Protein AF-A0A7C5TVN7-F1 (afdb_monomer)

Sequence (173 aa):
MRWKEARKGGGWPLAALAVLILLTVTLFGATVAGAAGKGSNKSTTAEAQPPEKVVFPARVGEVVFPHAMHVNDLGIDCTDCHHPVKAPELKTPHPQYFKECQVACSTCHHADGTTRQTHNCTTCHGEPGPQSSRIPSAKVALHEMCGNCHDIGTGKDASASCSFCHTGPRKPW

Secondary structure (DSSP, 8-state):
---------------S---S-----S----------------------PPPS-EEE--TT--EEE-HHIIIIIT---HHHHSPPP-PPP--S--TTHHHH--S-GGGT--TTS---S---HHHHS-S--TTTTTS--HHHHHHHHHHTTS----GGGGGGGHHHHB-SPPPP-

Radius of gyration: 27.96 Å; Cα contacts (8 Å, |Δi|>4): 107; chains: 1; bounding box: 59×67×62 Å

Solvent-accessible surface area (backbone atoms only — not comparable to full-atom values): 11894 Å² total; per-residue (Å²): 134,92,88,84,82,89,84,79,89,82,87,76,83,93,79,80,79,81,89,77,80,100,76,78,89,86,82,82,79,87,81,93,77,81,88,79,86,74,91,70,88,73,83,59,91,65,78,86,71,70,52,64,58,47,78,47,86,46,61,74,10,31,29,76,43,57,45,30,50,47,38,72,74,68,64,48,57,71,56,81,76,54,59,76,85,90,66,78,93,73,83,83,82,63,76,64,55,71,74,59,51,90,53,64,71,61,77,46,52,38,96,88,74,50,63,73,91,77,77,62,62,51,72,73,20,38,81,83,54,102,54,38,90,79,49,56,39,35,72,55,50,51,55,50,57,53,42,75,79,41,90,56,68,67,74,95,62,22,70,76,50,48,57,80,55,28,72,36,73,63,56,84,132

Nearest PDB structures (foldseek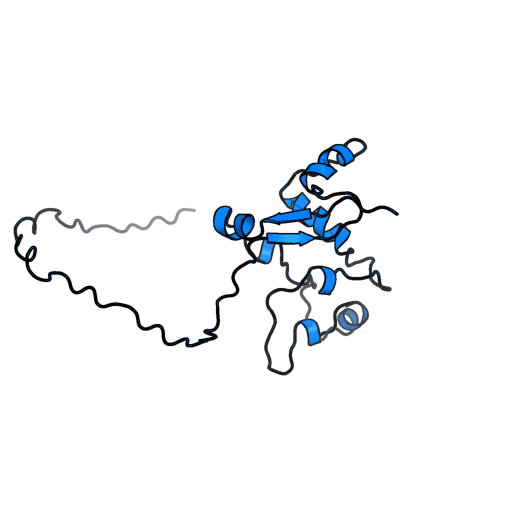):
  3h34-assembly1_A  TM=4.164E-01  e=3.390E-02  Geobacter sulfurreducens
  3h33-assembly1_A  TM=4.040E-01  e=4.979E-02  Geobacter sulfurreducens
  6ifm-assembly1_F  TM=2.824E-01  e=4.708E+00  Salmonella enterica subsp. enterica serovar Typhimurium str. LT2
  9h6a-assembly1_B  TM=2.092E-01  e=5.706E+00  Escherichia coli KLY

Structure (mmCIF, N/CA/C/O backbone):
data_AF-A0A7C5TVN7-F1
#
_entry.id   AF-A0A7C5TVN7-F1
#
loop_
_atom_site.group_PDB
_atom_site.id
_atom_site.type_symbol
_atom_site.label_atom_id
_atom_site.label_alt_id
_atom_site.label_comp_id
_atom_site.label_asym_id
_atom_site.label_entity_id
_atom_site.label_seq_id
_atom_site.pdbx_PDB_ins_code
_atom_site.Cartn_x
_atom_site.Cartn_y
_atom_site.Cartn_z
_atom_site.occupancy
_atom_site.B_iso_or_equiv
_atom_site.auth_seq_id
_atom_site.auth_comp_id
_atom_site.auth_asym_id
_atom_site.auth_atom_id
_atom_site.pdbx_PDB_model_num
ATOM 1 N N . MET A 1 1 ? -11.246 -37.765 21.769 1.00 37.47 1 MET A N 1
ATOM 2 C CA . MET A 1 1 ? -12.119 -38.961 21.818 1.00 37.47 1 MET A CA 1
ATOM 3 C C . MET A 1 1 ? -13.190 -38.805 20.741 1.00 37.47 1 MET A C 1
ATOM 5 O O . MET A 1 1 ? -13.974 -37.877 20.812 1.00 37.47 1 MET A O 1
ATOM 9 N N . ARG A 1 2 ? -13.015 -39.470 19.591 1.00 41.78 2 ARG A N 1
ATOM 10 C CA . ARG A 1 2 ? -13.905 -40.537 19.081 1.00 41.78 2 ARG A CA 1
ATOM 11 C C . ARG A 1 2 ? -15.397 -40.175 19.106 1.00 41.78 2 ARG A C 1
ATOM 13 O O . ARG A 1 2 ? -16.092 -40.545 20.038 1.00 41.78 2 ARG A O 1
ATOM 20 N N . TRP A 1 3 ? -15.869 -39.560 18.025 1.00 37.31 3 TRP A N 1
ATOM 21 C CA . TRP A 1 3 ? -17.266 -39.639 17.600 1.00 37.31 3 TRP A CA 1
ATOM 22 C C . TRP A 1 3 ? -17.302 -40.381 16.258 1.00 37.31 3 TRP A C 1
ATOM 24 O O . TRP A 1 3 ? -16.898 -39.852 15.226 1.00 37.31 3 TRP A O 1
ATOM 34 N N . LYS A 1 4 ? -17.691 -41.660 16.315 1.00 43.09 4 LYS A N 1
ATOM 35 C CA . LYS A 1 4 ? -18.078 -42.501 15.176 1.00 43.09 4 LYS A CA 1
ATOM 36 C C . LYS A 1 4 ? -19.569 -42.780 15.342 1.00 43.09 4 LYS A C 1
ATOM 38 O O . LYS A 1 4 ? -19.914 -43.495 16.266 1.00 43.09 4 LYS A O 1
ATOM 43 N N . GLU A 1 5 ? -20.385 -42.296 14.417 1.00 56.31 5 GLU A N 1
ATOM 44 C CA . GLU A 1 5 ? -21.733 -42.801 14.116 1.00 56.31 5 GLU A CA 1
ATOM 45 C C . GLU A 1 5 ? -21.894 -42.625 12.591 1.00 56.31 5 GLU A C 1
ATOM 47 O O . GLU A 1 5 ? -21.952 -41.512 12.080 1.00 56.31 5 GLU A O 1
ATOM 52 N N . ALA A 1 6 ? -21.581 -43.634 11.775 1.00 44.91 6 ALA A N 1
ATOM 53 C CA . ALA A 1 6 ? -22.504 -44.687 11.350 1.00 44.91 6 ALA A CA 1
ATOM 54 C C . ALA A 1 6 ? -23.748 -44.146 10.611 1.00 44.91 6 ALA A C 1
ATOM 56 O O . ALA A 1 6 ? -24.843 -44.099 11.158 1.00 44.91 6 ALA A O 1
ATOM 57 N N . ARG A 1 7 ? -23.605 -43.828 9.314 1.00 52.38 7 ARG A N 1
ATOM 58 C CA . ARG A 1 7 ? -24.736 -43.853 8.372 1.00 52.38 7 ARG A CA 1
ATOM 59 C C . ARG A 1 7 ? -24.572 -45.029 7.415 1.00 52.38 7 ARG A C 1
ATOM 61 O O . ARG A 1 7 ? -23.667 -45.062 6.588 1.00 52.38 7 ARG A O 1
ATOM 68 N N . LYS A 1 8 ? -25.431 -46.026 7.627 1.00 47.28 8 LYS A N 1
ATOM 69 C CA . LYS A 1 8 ? -25.624 -47.222 6.807 1.00 47.28 8 LYS A CA 1
ATOM 70 C C . LYS A 1 8 ? -26.589 -46.904 5.660 1.00 47.28 8 LYS A C 1
ATOM 72 O O . LYS A 1 8 ? -27.601 -46.261 5.900 1.00 47.28 8 LYS A O 1
ATOM 77 N N . GLY A 1 9 ? -26.317 -47.492 4.494 1.00 40.91 9 GLY A N 1
ATOM 78 C CA . GLY A 1 9 ? -27.337 -48.080 3.617 1.00 40.91 9 GLY A CA 1
ATOM 79 C C . GLY A 1 9 ? -27.987 -47.170 2.572 1.00 40.91 9 GLY A C 1
ATOM 80 O O . GLY A 1 9 ? -28.658 -46.205 2.910 1.00 40.91 9 GLY A O 1
ATOM 81 N N . GLY A 1 10 ? -27.865 -47.561 1.298 1.00 40.56 10 GLY A N 1
ATOM 82 C CA . GLY A 1 10 ? -28.720 -47.056 0.220 1.00 40.56 10 GLY A CA 1
ATOM 83 C C . GLY A 1 10 ? -28.045 -47.035 -1.148 1.00 40.56 10 GLY A C 1
ATOM 84 O O . GLY A 1 10 ? -27.844 -45.964 -1.705 1.00 40.56 10 GLY A O 1
ATOM 85 N N . GLY A 1 11 ? -27.664 -48.201 -1.680 1.00 39.50 11 GLY A N 1
ATOM 86 C CA . GLY A 1 11 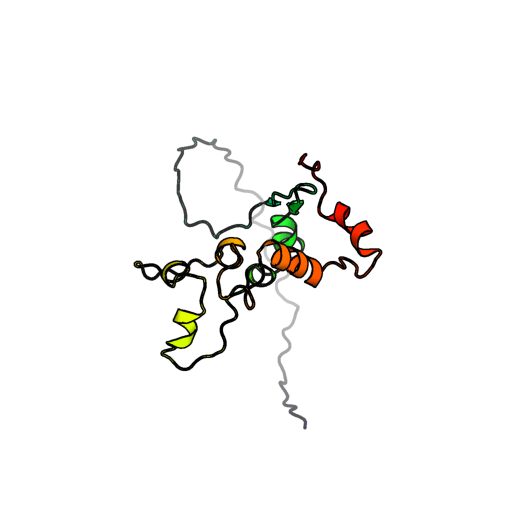? -27.170 -48.317 -3.053 1.00 39.50 11 GLY A CA 1
ATOM 87 C C . GLY A 1 11 ? -28.264 -47.963 -4.063 1.00 39.50 11 GLY A C 1
ATOM 88 O O . GLY A 1 11 ? -29.356 -48.524 -4.013 1.00 39.50 11 GLY A O 1
ATOM 89 N N . TRP A 1 12 ? -27.970 -47.032 -4.967 1.00 42.78 12 TRP A N 1
ATOM 90 C CA . TRP A 1 12 ? -28.790 -46.749 -6.144 1.00 42.78 12 TRP A CA 1
ATOM 91 C C . TRP A 1 12 ? -28.271 -47.593 -7.319 1.00 42.78 12 TRP A C 1
ATOM 93 O O . TRP A 1 12 ? -27.070 -47.543 -7.598 1.00 42.78 12 TRP A O 1
ATOM 103 N N . PRO A 1 13 ? -29.113 -48.387 -8.004 1.00 50.19 13 PRO A N 1
ATOM 104 C CA . PRO A 1 13 ? -28.660 -49.194 -9.129 1.00 50.19 13 PRO A CA 1
ATOM 105 C C . PRO A 1 13 ? -28.427 -48.318 -10.369 1.00 50.19 13 PRO A C 1
ATOM 107 O O . PRO A 1 13 ? -29.356 -47.784 -10.971 1.00 50.19 13 PRO A O 1
ATOM 110 N N . LEU A 1 14 ? -27.157 -48.211 -10.761 1.00 54.38 14 LEU A N 1
ATOM 111 C CA . LEU A 1 14 ? -26.673 -47.686 -12.040 1.00 54.38 14 LEU A CA 1
ATOM 112 C C . LEU A 1 14 ? -27.008 -48.663 -13.183 1.00 54.38 14 LEU A C 1
ATOM 114 O O . LEU A 1 14 ? -26.107 -49.320 -13.690 1.00 54.38 14 LEU A O 1
ATOM 118 N N . ALA A 1 15 ? -28.280 -48.835 -13.555 1.00 51.22 15 ALA A N 1
ATOM 119 C CA . ALA A 1 15 ? -28.647 -49.637 -14.734 1.00 51.22 15 ALA A CA 1
ATOM 120 C C . ALA A 1 15 ? -30.133 -49.502 -15.120 1.00 51.22 15 ALA A C 1
ATOM 122 O O . ALA A 1 15 ? -30.878 -50.472 -15.060 1.00 51.22 15 ALA A O 1
ATOM 123 N N . ALA A 1 16 ? -30.593 -48.318 -15.516 1.00 51.12 16 ALA A N 1
ATOM 124 C CA . ALA A 1 16 ? -31.802 -48.162 -16.332 1.00 51.12 16 ALA A CA 1
ATOM 125 C C . ALA A 1 16 ? -31.845 -46.725 -16.856 1.00 51.12 16 ALA A C 1
ATOM 127 O O . ALA A 1 16 ? -31.498 -45.817 -16.113 1.00 51.12 16 ALA A O 1
ATOM 128 N N . LEU A 1 17 ? -32.315 -46.519 -18.089 1.00 46.12 17 LEU A N 1
ATOM 129 C CA . LEU A 1 17 ? -32.410 -45.239 -18.822 1.00 46.12 17 LEU A CA 1
ATOM 130 C C . LEU A 1 17 ? -31.218 -44.891 -19.735 1.00 46.12 17 LEU A C 1
ATOM 132 O O . LEU A 1 17 ? -31.102 -43.765 -20.206 1.00 46.12 17 LEU A O 1
ATOM 136 N N . ALA A 1 18 ? -30.393 -45.875 -20.101 1.00 48.50 18 ALA A N 1
ATOM 137 C CA . ALA A 1 18 ? -29.909 -45.932 -21.480 1.00 48.50 18 ALA A CA 1
ATOM 138 C C . ALA A 1 18 ? -31.063 -46.494 -22.329 1.00 48.50 18 ALA A C 1
ATOM 140 O O . ALA A 1 18 ? -31.687 -47.464 -21.910 1.00 48.50 18 ALA A O 1
ATOM 141 N N . VAL A 1 19 ? -31.330 -45.913 -23.503 1.00 50.38 19 VAL A N 1
ATOM 142 C CA . VAL A 1 19 ? -32.444 -46.241 -24.423 1.00 50.38 19 VAL A CA 1
ATOM 143 C C . VAL A 1 19 ? -33.761 -45.508 -24.117 1.00 50.38 19 VAL A C 1
ATOM 145 O O . VAL A 1 19 ? -34.750 -46.111 -23.729 1.00 50.38 19 VAL A O 1
ATOM 148 N N . LEU A 1 20 ? -33.786 -44.192 -24.354 1.00 44.75 20 LEU A N 1
ATOM 149 C CA . LEU A 1 20 ? -34.955 -43.457 -24.862 1.00 44.75 20 LEU A CA 1
ATOM 150 C C . LEU A 1 20 ? -34.458 -42.136 -25.495 1.00 44.75 20 LEU A C 1
ATOM 152 O O . LEU A 1 20 ? -34.219 -41.161 -24.796 1.00 44.75 20 LEU A O 1
ATOM 156 N N . ILE A 1 21 ? -34.354 -42.138 -26.837 1.00 46.22 21 ILE A N 1
ATOM 157 C CA . ILE A 1 21 ? -34.640 -40.985 -27.724 1.00 46.22 21 ILE A CA 1
ATOM 158 C C . ILE A 1 21 ? -33.584 -39.845 -27.675 1.00 46.22 21 ILE A C 1
ATOM 160 O O . ILE A 1 21 ? -33.675 -38.958 -26.845 1.00 46.22 21 ILE A O 1
ATOM 164 N N . LEU A 1 22 ? -32.546 -39.688 -28.509 1.00 46.53 22 LEU A N 1
ATOM 165 C CA . LEU A 1 22 ? -32.305 -39.974 -29.935 1.00 46.53 22 LEU A CA 1
ATOM 166 C C . LEU A 1 22 ? -33.353 -39.440 -30.938 1.00 46.53 22 LEU A C 1
ATOM 168 O O . LEU A 1 22 ? -33.442 -39.954 -32.048 1.00 46.53 22 LEU A O 1
ATOM 172 N N . LEU A 1 23 ? -34.121 -38.392 -30.585 1.00 49.44 23 LEU A N 1
ATOM 173 C CA . LEU A 1 23 ? -35.066 -37.739 -31.517 1.00 49.44 23 LEU A CA 1
ATOM 174 C C . LEU A 1 23 ? -35.452 -36.284 -31.147 1.00 49.44 23 LEU A C 1
ATOM 176 O O . LEU A 1 23 ? -36.627 -35.944 -31.089 1.00 49.44 23 LEU A O 1
ATOM 180 N N . THR A 1 24 ? -34.475 -35.400 -30.914 1.00 46.66 24 THR A N 1
ATOM 181 C CA . THR A 1 24 ? -34.687 -33.926 -30.964 1.00 46.66 24 THR A CA 1
ATOM 182 C C . THR A 1 24 ? -33.543 -33.158 -31.641 1.00 46.66 24 THR A C 1
ATOM 184 O O . THR A 1 24 ? -33.538 -31.928 -31.675 1.00 46.66 24 THR A O 1
ATOM 187 N N . VAL A 1 25 ? -32.590 -33.863 -32.255 1.00 52.19 25 VAL A N 1
ATOM 188 C CA . VAL A 1 25 ? -31.688 -33.270 -33.248 1.00 52.19 25 VAL A CA 1
ATOM 189 C C . VAL A 1 25 ? -32.480 -33.207 -34.551 1.00 52.19 25 VAL A C 1
ATOM 191 O O . VAL A 1 25 ? -32.746 -34.266 -35.094 1.00 52.19 25 VAL A O 1
ATOM 194 N N . THR A 1 26 ? -32.880 -32.003 -34.984 1.00 55.56 26 THR A N 1
ATOM 195 C CA . THR A 1 26 ? -33.160 -31.567 -36.380 1.00 55.56 26 THR A CA 1
ATOM 196 C C . THR A 1 26 ? -34.361 -30.624 -36.550 1.00 55.56 26 THR A C 1
ATOM 198 O O . THR A 1 26 ? -35.097 -30.797 -37.508 1.00 55.56 26 THR A O 1
ATOM 201 N N . LEU A 1 27 ? -34.590 -29.605 -35.716 1.00 52.12 27 LEU A N 1
ATOM 202 C CA . LEU A 1 27 ? -35.409 -28.445 -36.131 1.00 52.12 27 LEU A CA 1
ATOM 203 C C . LEU A 1 27 ? -35.267 -27.313 -35.113 1.00 52.12 27 LEU A C 1
ATOM 205 O O . LEU A 1 27 ? -35.998 -27.275 -34.142 1.00 52.12 27 LEU A O 1
ATOM 209 N N . PHE A 1 28 ? -34.308 -26.416 -35.322 1.00 47.31 28 PHE A N 1
ATOM 210 C CA . PHE A 1 28 ? -34.511 -24.967 -35.208 1.00 47.31 28 PHE A CA 1
ATOM 211 C C . PHE A 1 28 ? -33.281 -24.303 -35.823 1.00 47.31 28 PHE A C 1
ATOM 213 O O . PHE A 1 28 ? -32.272 -24.026 -35.179 1.00 47.31 28 PHE A O 1
ATOM 220 N N . GLY A 1 29 ? -33.355 -24.186 -37.148 1.00 45.25 29 GLY A N 1
ATOM 221 C CA . GLY A 1 29 ? -32.386 -23.473 -37.952 1.00 45.25 29 GLY A CA 1
ATOM 222 C C . GLY A 1 29 ? -32.395 -21.976 -37.651 1.00 45.25 29 GLY A C 1
ATOM 223 O O . GLY A 1 29 ? -33.416 -21.390 -37.306 1.00 45.25 29 GLY A O 1
ATOM 224 N N . ALA A 1 30 ? -31.200 -21.414 -37.798 1.00 51.91 30 ALA A N 1
ATOM 225 C CA . ALA A 1 30 ? -30.849 -20.031 -38.081 1.00 51.91 30 ALA A CA 1
ATOM 226 C C . ALA A 1 30 ? -31.986 -18.996 -38.216 1.00 51.91 30 ALA A C 1
ATOM 228 O O . ALA A 1 30 ? -32.712 -18.972 -39.207 1.00 51.91 30 ALA A O 1
ATOM 229 N N . THR A 1 31 ? -31.953 -17.996 -37.332 1.00 53.72 31 THR A N 1
ATOM 230 C CA . THR A 1 31 ? -32.252 -16.603 -37.694 1.00 53.72 31 THR A CA 1
ATOM 231 C C . THR A 1 31 ? -31.193 -15.690 -37.084 1.00 53.72 31 THR A C 1
ATOM 233 O O . THR A 1 31 ? -31.210 -15.403 -35.889 1.00 53.72 31 THR A O 1
ATOM 236 N N . VAL A 1 32 ? -30.262 -15.240 -37.924 1.00 52.62 32 VAL A N 1
ATOM 237 C CA . VAL A 1 32 ? -29.422 -14.067 -37.674 1.00 52.62 32 VAL A CA 1
ATOM 238 C C . VAL A 1 32 ? -30.237 -12.828 -38.049 1.00 52.62 32 VAL A C 1
ATOM 240 O O . VAL A 1 32 ? -30.538 -12.612 -39.218 1.00 52.62 32 VAL A O 1
ATOM 243 N N . ALA A 1 33 ? -30.626 -12.023 -37.062 1.00 53.09 33 ALA A N 1
ATOM 244 C CA . ALA A 1 33 ? -31.205 -10.701 -37.280 1.00 53.09 33 ALA A CA 1
ATOM 245 C C . ALA A 1 33 ? -30.348 -9.670 -36.543 1.00 53.09 33 ALA A C 1
ATOM 247 O O . ALA A 1 33 ? -30.065 -9.806 -35.353 1.00 53.09 33 ALA A O 1
ATOM 248 N N . GLY A 1 34 ? -29.868 -8.698 -37.317 1.00 44.97 34 GLY A N 1
ATOM 249 C CA . GLY A 1 34 ? -28.836 -7.744 -36.947 1.00 44.97 34 GLY A CA 1
ATOM 250 C C . GLY A 1 34 ? -29.237 -6.730 -35.879 1.00 44.97 34 GLY A C 1
ATOM 251 O O . GLY A 1 34 ? -30.405 -6.449 -35.617 1.00 44.97 34 GLY A O 1
ATOM 252 N N . ALA A 1 35 ? -28.190 -6.170 -35.283 1.00 41.09 35 ALA A N 1
ATOM 253 C CA . ALA A 1 35 ? -28.219 -5.123 -34.286 1.00 41.09 35 ALA A CA 1
ATOM 254 C C . ALA A 1 35 ? -28.757 -3.792 -34.841 1.00 41.09 35 ALA A C 1
ATOM 256 O O . ALA A 1 35 ? -28.258 -3.275 -35.837 1.00 41.09 35 ALA A O 1
ATOM 257 N N . ALA A 1 36 ? -29.684 -3.181 -34.103 1.00 46.12 36 ALA A N 1
ATOM 258 C CA . ALA A 1 36 ? -29.855 -1.734 -34.053 1.00 46.12 36 ALA A CA 1
ATOM 259 C C . ALA A 1 36 ? -29.596 -1.303 -32.603 1.00 46.12 36 ALA A C 1
ATOM 261 O O . ALA A 1 36 ? -30.452 -1.432 -31.726 1.00 46.12 36 ALA A O 1
ATOM 262 N N . GLY A 1 37 ? -28.362 -0.869 -32.341 1.00 40.88 37 GLY A N 1
ATOM 263 C CA . GLY A 1 37 ? -27.927 -0.373 -31.043 1.00 40.88 37 GLY A CA 1
ATOM 264 C C . GLY A 1 37 ? -28.686 0.894 -30.666 1.00 40.88 37 GLY A C 1
ATOM 265 O O . GLY A 1 37 ? -28.410 1.975 -31.178 1.00 40.88 37 GLY A O 1
ATOM 266 N N . LYS A 1 38 ? -29.629 0.769 -29.732 1.00 42.28 38 LYS A N 1
ATOM 267 C CA . LYS A 1 38 ? -30.152 1.905 -28.978 1.00 42.28 38 LYS A CA 1
ATOM 268 C C . LYS A 1 38 ? -29.183 2.132 -27.824 1.00 42.28 38 LYS A C 1
ATOM 270 O O . LYS A 1 38 ? -29.184 1.367 -26.862 1.00 42.28 38 LYS A O 1
ATOM 275 N N . GLY A 1 39 ? -28.326 3.144 -27.962 1.00 51.03 39 GLY A N 1
ATOM 276 C CA . GLY A 1 39 ? -27.459 3.625 -26.892 1.00 51.03 39 GLY A CA 1
ATOM 277 C C . GLY A 1 39 ? -28.300 3.939 -25.661 1.00 51.03 39 GLY A C 1
ATOM 278 O O . GLY A 1 39 ? -28.974 4.962 -25.594 1.00 51.03 39 GLY A O 1
ATOM 279 N N . SER A 1 40 ? -28.300 3.012 -24.712 1.00 38.72 40 SER A N 1
ATOM 280 C CA . SER A 1 40 ? -28.839 3.201 -23.380 1.00 38.72 40 SER A CA 1
ATOM 281 C C . SER A 1 40 ? -27.637 3.155 -22.458 1.00 38.72 40 SER A C 1
ATOM 283 O O . SER A 1 40 ? -27.056 2.096 -22.227 1.00 38.72 40 SER A O 1
ATOM 285 N N . ASN A 1 41 ? -27.244 4.330 -21.976 1.00 53.62 41 ASN A N 1
ATOM 286 C CA . ASN A 1 41 ? -26.320 4.511 -20.865 1.00 53.62 41 ASN A CA 1
ATOM 287 C C . ASN A 1 41 ? -26.982 4.003 -19.575 1.00 53.62 41 ASN A C 1
ATOM 289 O O . ASN A 1 41 ? -27.273 4.752 -18.646 1.00 53.62 41 ASN A O 1
ATOM 293 N N . LYS A 1 42 ? -27.244 2.700 -19.506 1.00 41.97 42 LYS A N 1
ATOM 294 C CA . LYS A 1 42 ? -27.559 2.070 -18.237 1.00 41.97 42 LYS A CA 1
ATOM 295 C C . LYS A 1 42 ? -26.279 2.074 -17.414 1.00 41.97 42 LYS A C 1
ATOM 297 O O . LYS A 1 42 ? -25.456 1.173 -17.512 1.00 41.97 42 LYS A O 1
ATOM 302 N N . SER A 1 43 ? -26.154 3.108 -16.588 1.00 47.59 43 SER A N 1
ATOM 303 C CA . SER A 1 43 ? -25.524 3.009 -15.277 1.00 47.59 43 SER A CA 1
ATOM 304 C C . SER A 1 43 ? -26.327 1.983 -14.473 1.00 47.59 43 SER A C 1
ATOM 306 O O . SER A 1 43 ? -27.204 2.308 -13.677 1.00 47.59 43 SER A O 1
ATOM 308 N N . THR A 1 44 ? -26.130 0.714 -14.807 1.00 38.88 44 THR A N 1
ATOM 309 C CA . THR A 1 44 ? -26.352 -0.393 -13.892 1.00 38.88 44 THR A CA 1
ATOM 310 C C . THR A 1 44 ? -25.258 -0.289 -12.855 1.00 38.88 44 THR A C 1
ATOM 312 O O . THR A 1 44 ? -24.096 -0.156 -13.232 1.00 38.88 44 THR A O 1
ATOM 315 N N . THR A 1 45 ? -25.637 -0.325 -11.582 1.00 46.38 45 THR A N 1
ATOM 316 C CA . THR A 1 45 ? -24.761 -0.503 -10.425 1.00 46.38 45 THR A CA 1
ATOM 317 C C . THR A 1 45 ? -23.743 -1.599 -10.739 1.00 46.38 45 THR A C 1
ATOM 319 O O . THR A 1 45 ? -24.044 -2.785 -10.640 1.00 46.38 45 THR A O 1
ATOM 322 N N . ALA A 1 46 ? -22.582 -1.196 -11.250 1.00 44.75 46 ALA A N 1
ATOM 323 C CA . ALA A 1 46 ? -21.514 -2.097 -11.619 1.00 44.75 46 ALA A CA 1
ATOM 324 C C . ALA A 1 46 ? -20.823 -2.478 -10.319 1.00 44.75 46 ALA A C 1
ATOM 326 O O . ALA A 1 46 ? -20.383 -1.596 -9.577 1.00 44.75 46 ALA A O 1
ATOM 327 N N . GLU A 1 47 ? -20.762 -3.775 -10.034 1.00 54.69 47 GLU A N 1
ATOM 328 C CA . GLU A 1 47 ? -19.847 -4.303 -9.031 1.00 54.69 47 GLU A CA 1
ATOM 329 C C . GLU A 1 47 ? -18.475 -3.678 -9.292 1.00 54.69 47 GLU A C 1
ATOM 331 O O . GL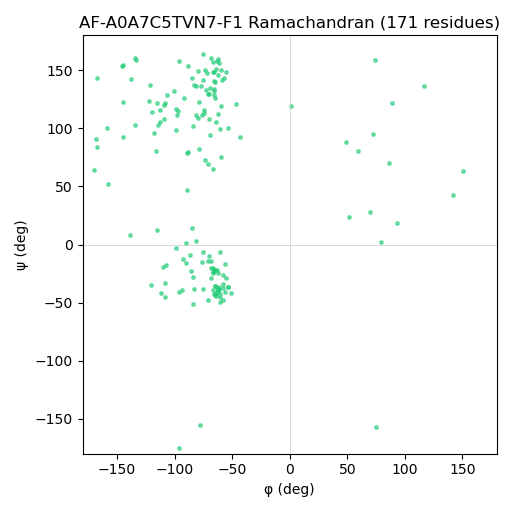U A 1 47 ? -17.983 -3.751 -10.420 1.00 54.69 47 GLU A O 1
ATOM 336 N N . ALA A 1 48 ? -17.918 -2.967 -8.310 1.00 65.81 48 ALA A N 1
ATOM 337 C CA . ALA A 1 48 ? -16.710 -2.178 -8.501 1.00 65.81 48 ALA A CA 1
ATOM 338 C C . ALA A 1 48 ? -15.558 -3.103 -8.916 1.00 65.81 48 ALA A C 1
ATOM 340 O O . ALA A 1 48 ? -14.974 -3.790 -8.083 1.00 65.81 48 ALA A O 1
ATOM 341 N N . GLN A 1 49 ? -15.271 -3.158 -10.216 1.00 75.31 49 GLN A N 1
ATOM 342 C CA . GLN A 1 49 ? -14.184 -3.969 -10.742 1.00 75.31 49 GLN A CA 1
ATOM 343 C C . GLN A 1 49 ? -12.849 -3.286 -10.435 1.00 75.31 49 GLN A C 1
ATOM 345 O O . GLN A 1 49 ? -12.764 -2.053 -10.527 1.00 75.31 49 GLN A O 1
ATOM 350 N N . PRO A 1 50 ? -11.805 -4.058 -10.087 1.00 86.62 50 PRO A N 1
ATOM 351 C CA . PRO A 1 50 ? -10.478 -3.501 -9.910 1.00 86.62 50 PRO A CA 1
ATOM 352 C C . PRO A 1 50 ? -10.009 -2.826 -11.206 1.00 86.62 50 PRO A C 1
ATOM 354 O O . PRO A 1 50 ? -10.271 -3.339 -12.299 1.00 86.62 50 PRO A O 1
ATOM 357 N N . PRO A 1 51 ? -9.303 -1.686 -11.125 1.00 90.94 51 PRO A N 1
ATOM 358 C CA . PRO A 1 51 ? -8.682 -1.101 -12.304 1.00 90.94 51 PRO A CA 1
ATOM 359 C C . PRO A 1 51 ? -7.678 -2.088 -12.914 1.00 90.94 51 PRO A C 1
ATOM 361 O O . PRO A 1 51 ? -7.047 -2.865 -12.204 1.00 90.94 51 PRO A O 1
ATOM 364 N N . GLU A 1 52 ? -7.475 -2.028 -14.231 1.00 95.19 52 GLU A N 1
ATOM 365 C CA . GLU A 1 52 ? -6.490 -2.885 -14.907 1.00 95.19 52 GLU A CA 1
ATOM 366 C C . GLU A 1 52 ? -5.081 -2.676 -14.327 1.00 95.19 52 GLU A C 1
ATOM 368 O O . GLU A 1 52 ? -4.386 -3.623 -13.953 1.00 95.19 52 GLU A O 1
ATOM 373 N N . LYS A 1 53 ? -4.689 -1.405 -14.187 1.00 94.69 53 LYS A N 1
ATOM 374 C CA . LYS A 1 53 ? -3.419 -0.974 -13.607 1.00 94.69 53 LYS A CA 1
ATOM 375 C C . LYS A 1 53 ? -3.571 0.331 -12.836 1.00 94.69 53 LYS A C 1
ATOM 377 O O . LYS A 1 53 ? -4.414 1.164 -13.164 1.00 94.69 53 LYS A O 1
ATOM 382 N N . VAL A 1 54 ? -2.700 0.526 -11.854 1.00 92.94 54 VAL A N 1
ATOM 383 C CA . VAL A 1 54 ? -2.569 1.753 -11.064 1.00 92.94 54 VAL A CA 1
ATOM 384 C C . VAL A 1 54 ? -1.151 2.282 -11.232 1.00 92.94 54 VAL A C 1
ATOM 386 O O . VAL A 1 54 ? -0.194 1.513 -11.219 1.00 92.94 54 VAL A O 1
ATOM 389 N N . VAL A 1 55 ? -1.004 3.594 -11.402 1.00 92.75 55 VAL A N 1
ATOM 390 C CA . VAL A 1 55 ? 0.309 4.240 -11.521 1.00 92.75 55 VAL A CA 1
ATOM 391 C C . VAL A 1 55 ? 0.579 5.049 -10.263 1.00 92.75 55 VAL A C 1
ATOM 393 O O . VAL A 1 55 ? -0.158 5.986 -9.952 1.00 92.75 55 VAL A O 1
ATOM 396 N N . PHE A 1 56 ? 1.652 4.706 -9.554 1.00 91.50 56 PHE A N 1
ATOM 397 C CA . PHE A 1 56 ? 2.128 5.474 -8.411 1.00 91.50 56 PHE A CA 1
ATOM 398 C C . PHE A 1 56 ? 3.251 6.420 -8.854 1.00 91.50 56 PHE A C 1
ATOM 400 O O . PHE A 1 56 ? 4.328 5.960 -9.253 1.00 91.50 56 PHE A O 1
ATOM 407 N N . PRO A 1 57 ? 3.044 7.747 -8.784 1.00 89.12 57 PRO A N 1
ATOM 408 C CA . PRO A 1 57 ? 4.090 8.698 -9.117 1.00 89.12 57 PRO A CA 1
ATOM 409 C C . PRO A 1 57 ? 5.176 8.683 -8.037 1.00 89.12 57 PRO A C 1
ATOM 411 O O . PRO A 1 57 ? 4.898 8.852 -6.851 1.00 89.12 57 PRO A O 1
ATOM 414 N N . ALA A 1 58 ? 6.435 8.554 -8.447 1.00 89.12 58 ALA A N 1
ATOM 415 C CA . ALA A 1 58 ? 7.575 8.677 -7.547 1.00 89.12 58 ALA A CA 1
ATOM 416 C C . ALA A 1 58 ? 8.768 9.342 -8.244 1.00 89.12 58 ALA A C 1
ATOM 418 O O . ALA A 1 58 ? 8.914 9.307 -9.465 1.00 89.12 58 ALA A O 1
ATOM 419 N N . ARG A 1 59 ? 9.635 9.979 -7.447 1.00 88.44 59 ARG A N 1
ATOM 420 C CA . ARG A 1 59 ? 10.829 10.683 -7.951 1.00 88.44 59 ARG A CA 1
ATOM 421 C C . ARG A 1 59 ? 11.844 9.729 -8.585 1.00 88.44 59 ARG A C 1
ATOM 423 O O . ARG A 1 59 ? 12.474 10.071 -9.579 1.00 88.44 59 ARG A O 1
ATOM 430 N N . VAL A 1 60 ? 11.976 8.527 -8.028 1.00 88.88 60 VAL A N 1
ATOM 431 C CA . VAL A 1 60 ? 12.944 7.502 -8.457 1.00 88.88 60 VAL A CA 1
ATOM 432 C C . VAL A 1 60 ? 12.445 6.628 -9.617 1.00 88.88 60 VAL A C 1
ATOM 434 O O . VAL A 1 60 ? 13.076 5.621 -9.916 1.00 88.88 60 VAL A O 1
ATOM 437 N N . GLY A 1 61 ? 11.369 7.048 -10.284 1.00 92.25 61 GLY A N 1
ATOM 438 C CA . GLY A 1 61 ? 10.673 6.297 -11.325 1.00 92.25 61 GLY A CA 1
ATOM 439 C C . GLY A 1 61 ? 9.253 5.980 -10.881 1.00 92.25 61 GLY A C 1
ATOM 440 O O . GLY A 1 61 ? 9.037 5.619 -9.725 1.00 92.25 61 GLY A O 1
ATOM 441 N N . GLU A 1 62 ? 8.272 6.150 -11.762 1.00 94.00 62 GLU A N 1
ATOM 442 C CA . GLU A 1 62 ? 6.909 5.691 -11.479 1.00 94.00 62 GLU A CA 1
ATOM 443 C C . GLU A 1 62 ? 6.855 4.167 -11.330 1.00 94.00 62 GLU A C 1
ATOM 445 O O . GLU A 1 62 ? 7.665 3.440 -11.912 1.00 94.00 62 GLU A O 1
ATOM 450 N N . VAL A 1 63 ? 5.897 3.709 -10.526 1.00 94.06 63 VAL A N 1
ATOM 451 C CA . VAL A 1 63 ? 5.593 2.290 -10.330 1.00 94.06 63 VAL A CA 1
ATOM 452 C C . VAL A 1 63 ? 4.268 2.008 -11.015 1.00 94.06 63 VAL A C 1
ATOM 454 O O . VAL A 1 63 ? 3.256 2.628 -10.680 1.00 94.06 63 VAL A O 1
ATOM 457 N N . VAL A 1 64 ? 4.268 1.077 -11.964 1.00 94.06 64 VAL A N 1
ATOM 458 C CA . VAL A 1 64 ? 3.045 0.588 -12.605 1.00 94.06 64 VAL A CA 1
ATOM 459 C C . VAL A 1 64 ? 2.651 -0.716 -11.927 1.00 94.06 64 VAL A C 1
ATOM 461 O O . VAL A 1 64 ? 3.331 -1.727 -12.065 1.00 94.06 64 VAL A O 1
ATOM 464 N N . PHE A 1 65 ? 1.547 -0.690 -11.190 1.00 94.31 65 PHE A N 1
ATOM 465 C CA . PHE A 1 65 ? 1.006 -1.847 -10.494 1.00 94.31 65 PHE A CA 1
ATOM 466 C C . PHE A 1 65 ? -0.130 -2.478 -11.315 1.00 94.31 65 PHE A C 1
ATOM 468 O O . PHE A 1 65 ? -1.153 -1.819 -11.523 1.00 94.31 65 PHE A O 1
ATOM 475 N N . PRO A 1 66 ? 0.004 -3.729 -11.790 1.00 95.50 66 PRO A N 1
ATOM 476 C CA . PRO A 1 66 ? -1.054 -4.421 -12.523 1.00 95.50 66 PRO A CA 1
ATOM 477 C C . PRO A 1 66 ? -2.112 -4.954 -11.543 1.00 95.50 66 PRO A C 1
ATOM 479 O O . PRO A 1 66 ? -2.079 -6.113 -11.127 1.00 95.50 66 PRO A O 1
ATOM 482 N N . HIS A 1 67 ? -3.032 -4.081 -11.135 1.00 95.12 67 HIS A N 1
ATOM 483 C CA . HIS A 1 67 ? -4.025 -4.363 -10.098 1.00 95.12 67 HIS A CA 1
ATOM 484 C C . HIS A 1 67 ? -4.983 -5.494 -10.490 1.00 95.12 67 HIS A C 1
ATOM 486 O O . HIS A 1 67 ? -5.281 -6.348 -9.654 1.00 95.12 67 HIS A O 1
ATOM 492 N N . ALA A 1 68 ? -5.444 -5.542 -11.742 1.00 95.50 68 ALA A N 1
ATOM 493 C CA . ALA A 1 68 ? -6.328 -6.618 -12.183 1.00 95.50 68 ALA A CA 1
ATOM 494 C C . ALA A 1 68 ? -5.636 -7.984 -12.152 1.00 95.50 68 ALA A C 1
ATOM 496 O O . ALA A 1 68 ? -6.275 -8.952 -11.773 1.00 95.50 68 ALA A O 1
ATOM 497 N N . MET A 1 69 ? -4.340 -8.070 -12.468 1.00 96.25 69 MET A N 1
ATOM 498 C CA . MET A 1 69 ? -3.613 -9.345 -12.417 1.00 96.25 69 MET A CA 1
ATOM 499 C C . MET A 1 69 ? -3.538 -9.893 -10.986 1.00 96.25 69 MET A C 1
ATOM 501 O O . MET A 1 69 ? -3.839 -11.058 -10.749 1.00 96.25 69 MET A O 1
ATOM 505 N N . HIS A 1 70 ? -3.229 -9.037 -10.008 1.00 95.94 70 HIS A N 1
ATOM 506 C CA . HIS A 1 70 ? -3.152 -9.458 -8.606 1.00 95.94 70 HIS A CA 1
ATOM 507 C C . HIS A 1 70 ? -4.503 -9.951 -8.070 1.00 95.94 70 HIS A C 1
ATOM 509 O O . HIS A 1 70 ? -4.557 -10.950 -7.363 1.00 95.94 70 HIS A O 1
ATOM 515 N N . VAL A 1 71 ? -5.600 -9.282 -8.426 1.00 95.19 71 VAL A N 1
ATOM 516 C CA . VAL A 1 71 ? -6.928 -9.644 -7.910 1.00 95.19 71 VAL A CA 1
ATOM 517 C C . VAL A 1 71 ? -7.571 -10.765 -8.725 1.00 95.19 71 VAL A C 1
ATOM 519 O O . VAL A 1 71 ? -8.004 -11.765 -8.165 1.00 95.19 71 VAL A O 1
ATOM 522 N N . ASN A 1 72 ? -7.623 -10.630 -10.047 1.00 94.88 72 ASN A N 1
ATOM 523 C CA . ASN A 1 72 ? -8.386 -11.535 -10.906 1.00 94.88 72 ASN A CA 1
ATOM 524 C C . ASN A 1 72 ? -7.610 -12.808 -11.249 1.00 94.88 72 ASN A C 1
ATOM 526 O O . ASN A 1 72 ? -8.209 -13.880 -11.300 1.00 94.88 72 ASN A O 1
ATOM 530 N N . ASP A 1 73 ? -6.299 -12.698 -11.483 1.00 96.06 73 ASP A N 1
ATOM 531 C CA . ASP A 1 73 ? -5.495 -13.834 -11.946 1.00 96.06 73 ASP A CA 1
ATOM 532 C C . ASP A 1 73 ? -4.848 -14.578 -10.770 1.00 96.06 73 ASP A C 1
ATOM 534 O O . ASP A 1 73 ? -4.786 -15.808 -10.780 1.00 96.06 73 ASP A O 1
ATOM 538 N N . LEU A 1 74 ? -4.381 -13.848 -9.747 1.00 96.25 74 LEU A N 1
ATOM 539 C CA . LEU A 1 74 ? -3.766 -14.438 -8.548 1.00 96.25 74 LEU A CA 1
ATOM 540 C C . LEU A 1 74 ? -4.757 -14.677 -7.399 1.00 96.25 74 LEU A C 1
ATOM 542 O O . LEU A 1 74 ? -4.411 -15.385 -6.455 1.00 96.25 74 LEU A O 1
ATOM 546 N N . GLY A 1 75 ? -5.971 -14.123 -7.472 1.00 95.69 75 GLY A N 1
ATOM 547 C CA . GLY A 1 75 ? -7.009 -14.327 -6.459 1.00 95.69 75 GLY A CA 1
ATOM 548 C C . GLY A 1 75 ? -6.720 -13.658 -5.113 1.00 95.69 75 GLY A C 1
ATOM 549 O O . GLY A 1 75 ? -7.150 -14.180 -4.089 1.00 95.69 75 GLY A O 1
ATOM 550 N N . ILE A 1 76 ? -5.964 -12.554 -5.097 1.00 94.81 76 ILE A N 1
ATOM 551 C CA . ILE A 1 76 ? -5.677 -11.786 -3.875 1.00 94.81 76 ILE A CA 1
ATOM 552 C C . ILE A 1 76 ? -6.932 -11.016 -3.450 1.00 94.81 76 ILE A C 1
ATOM 554 O O . ILE A 1 76 ? -7.559 -10.338 -4.273 1.00 94.81 76 ILE A O 1
ATOM 558 N N . ASP A 1 77 ? -7.277 -11.087 -2.164 1.00 92.19 77 ASP A N 1
ATOM 559 C CA . ASP A 1 77 ? -8.485 -10.462 -1.641 1.00 92.19 77 ASP A CA 1
ATOM 560 C C . ASP A 1 77 ? -8.342 -8.936 -1.590 1.00 92.19 77 ASP A C 1
ATOM 562 O O . ASP A 1 77 ? -7.280 -8.377 -1.306 1.00 92.19 77 ASP A O 1
ATOM 566 N N . CYS A 1 78 ? -9.456 -8.220 -1.780 1.00 89.94 78 CYS A N 1
ATOM 567 C CA . CYS A 1 78 ? -9.480 -6.756 -1.710 1.00 89.94 78 CYS A CA 1
ATOM 568 C C . CYS A 1 78 ? -8.883 -6.236 -0.392 1.00 89.94 78 CYS A C 1
ATOM 570 O O . CYS A 1 78 ? -8.205 -5.209 -0.376 1.00 89.94 78 CYS A O 1
ATOM 572 N N . THR A 1 79 ? -9.131 -6.955 0.708 1.00 89.19 79 THR A N 1
ATOM 573 C CA . THR A 1 79 ? -8.701 -6.588 2.061 1.00 89.19 79 THR A CA 1
ATOM 574 C C . THR A 1 79 ? -7.225 -6.830 2.339 1.00 89.19 79 THR A C 1
ATOM 576 O O . THR A 1 79 ? -6.713 -6.272 3.311 1.00 89.19 79 THR A O 1
ATOM 579 N N . ASP A 1 80 ? -6.537 -7.599 1.493 1.00 90.50 80 ASP A N 1
ATOM 580 C CA . ASP A 1 80 ? -5.097 -7.830 1.637 1.00 90.50 80 ASP A CA 1
ATOM 581 C C . ASP A 1 80 ? -4.306 -6.548 1.354 1.00 90.50 80 ASP A C 1
ATOM 583 O O . ASP A 1 80 ? -3.261 -6.324 1.954 1.00 90.50 80 ASP A O 1
ATOM 587 N N . CYS A 1 81 ? -4.841 -5.668 0.497 1.00 90.25 81 CYS A N 1
ATOM 588 C CA . CYS A 1 81 ? -4.282 -4.342 0.213 1.00 90.25 81 CYS A CA 1
ATOM 589 C C . CYS A 1 81 ? -5.123 -3.199 0.814 1.00 90.25 81 CYS A C 1
ATOM 591 O O . CYS A 1 81 ? -4.578 -2.271 1.417 1.00 90.25 81 CYS A O 1
ATOM 593 N N . HIS A 1 82 ? -6.453 -3.244 0.676 1.00 89.06 82 HIS A N 1
ATOM 594 C CA . HIS A 1 82 ? -7.377 -2.279 1.282 1.00 89.06 82 HIS A CA 1
ATOM 595 C C . HIS A 1 82 ? -7.798 -2.745 2.672 1.00 89.06 82 HIS A C 1
ATOM 597 O O . HIS A 1 82 ? -8.893 -3.263 2.888 1.00 89.06 82 HIS A O 1
ATOM 603 N N . HIS A 1 83 ? -6.911 -2.542 3.636 1.00 83.75 83 HIS A N 1
ATOM 604 C CA . HIS A 1 83 ? -7.186 -2.916 5.011 1.00 83.75 83 HIS A CA 1
ATOM 605 C C . HIS A 1 83 ? -8.191 -1.954 5.674 1.00 83.75 83 HIS A C 1
ATOM 607 O O . HIS A 1 83 ? -8.206 -0.749 5.385 1.00 83.75 83 HIS A O 1
ATOM 613 N N . PRO A 1 84 ? -8.998 -2.442 6.633 1.00 75.88 84 PRO A N 1
ATOM 614 C CA . PRO A 1 84 ? -9.755 -1.553 7.497 1.00 75.88 84 PRO A CA 1
ATOM 615 C C . PRO A 1 84 ? -8.797 -0.680 8.309 1.00 75.88 84 PRO A C 1
ATOM 617 O O . PRO A 1 84 ? -7.626 -1.014 8.530 1.00 75.88 84 PRO A O 1
ATOM 620 N N . VAL A 1 85 ? -9.305 0.439 8.816 1.00 73.94 85 VAL A N 1
ATOM 621 C CA . VAL A 1 85 ? -8.571 1.173 9.843 1.00 73.94 85 VAL A CA 1
ATOM 622 C C . VAL A 1 85 ? -8.389 0.232 11.032 1.00 73.94 85 VAL A C 1
ATOM 624 O O . VAL A 1 85 ? -9.367 -0.241 11.610 1.00 73.94 85 VAL A O 1
ATOM 627 N N . LYS A 1 86 ? -7.134 -0.056 11.391 1.00 66.12 86 LYS A N 1
ATOM 628 C CA . LYS A 1 86 ? -6.793 -0.897 12.542 1.00 66.12 86 LYS A CA 1
ATOM 629 C C . LYS A 1 86 ? -7.043 -0.113 13.831 1.00 66.12 86 LYS A C 1
ATOM 631 O O . LYS A 1 86 ? -6.119 0.374 14.479 1.00 66.12 86 LYS A O 1
ATOM 636 N N . ALA A 1 87 ? -8.314 0.068 14.162 1.00 58.88 87 ALA A N 1
ATOM 637 C CA . ALA A 1 87 ? -8.747 0.590 15.444 1.00 58.88 87 ALA A CA 1
ATOM 638 C C . ALA A 1 87 ? -8.791 -0.570 16.455 1.00 58.88 87 ALA A C 1
ATOM 640 O O . ALA A 1 87 ? -9.255 -1.656 16.104 1.00 58.88 87 ALA A O 1
ATOM 641 N N . PRO A 1 88 ? -8.313 -0.383 17.697 1.00 55.97 88 PRO A N 1
ATOM 642 C CA . PRO A 1 88 ? -8.560 -1.350 18.759 1.00 55.97 88 PRO A CA 1
ATOM 643 C C . PRO A 1 88 ? -10.069 -1.593 18.920 1.00 55.97 88 PRO A C 1
ATOM 645 O O . PRO A 1 88 ? -10.869 -0.684 18.698 1.00 55.97 88 PRO A O 1
ATOM 648 N N . GLU A 1 89 ? -10.462 -2.803 19.320 1.00 55.56 89 GLU A N 1
ATOM 649 C CA . GLU A 1 89 ? -11.845 -3.075 19.711 1.00 55.56 89 GLU A CA 1
ATOM 650 C C . GLU A 1 89 ? -12.168 -2.280 20.979 1.00 55.56 89 GLU A C 1
ATOM 652 O O . GLU A 1 89 ? -11.403 -2.256 21.947 1.00 55.56 89 GLU A O 1
ATOM 657 N N . LEU A 1 90 ? -13.273 -1.545 20.948 1.00 53.81 90 LEU A N 1
ATOM 658 C CA . LEU A 1 90 ? -13.436 -0.382 21.801 1.00 53.81 90 LEU A CA 1
ATOM 659 C C . LEU A 1 90 ? -14.921 -0.293 22.227 1.00 53.81 90 LEU A C 1
ATOM 661 O O . LEU A 1 90 ? -15.817 -0.228 21.390 1.00 53.81 90 LEU A O 1
ATOM 665 N N . LYS A 1 91 ? -15.206 -0.294 23.546 1.00 57.81 91 LYS A N 1
ATOM 666 C CA . LYS A 1 91 ? -16.569 -0.119 24.118 1.00 57.81 91 LYS A CA 1
ATOM 667 C C . LYS A 1 91 ? -17.014 1.347 24.053 1.00 57.81 91 LYS A C 1
ATOM 669 O O . LYS A 1 91 ? -16.418 2.175 24.733 1.00 57.81 91 LYS A O 1
ATOM 674 N N . THR A 1 92 ? -18.002 1.671 23.221 1.00 61.41 92 THR A N 1
ATOM 675 C CA . THR A 1 92 ? -18.422 3.048 22.877 1.00 61.41 92 THR A CA 1
ATOM 676 C C . THR A 1 92 ? -18.942 3.868 24.060 1.00 61.41 92 THR A C 1
ATOM 678 O O . THR A 1 92 ? -19.647 3.294 24.894 1.00 61.41 92 THR A O 1
ATOM 681 N N . PRO A 1 93 ? -18.712 5.205 24.095 1.00 57.16 93 PRO A N 1
ATOM 682 C CA . PRO A 1 93 ? -18.007 6.059 23.114 1.00 57.16 93 PRO A CA 1
ATOM 683 C C . PRO A 1 93 ? -16.518 6.338 23.449 1.00 57.16 93 PRO A C 1
ATOM 685 O O . PRO A 1 93 ? -16.126 6.278 24.612 1.00 57.16 93 PRO A O 1
ATOM 688 N N . HIS A 1 94 ? -15.697 6.694 22.438 1.00 60.41 94 HIS A N 1
ATOM 689 C CA . HIS A 1 94 ? -14.220 6.847 22.537 1.00 60.41 94 HIS A CA 1
ATOM 690 C C . HIS A 1 94 ? -13.694 8.269 22.283 1.00 60.41 94 HIS A C 1
ATOM 692 O O . HIS A 1 94 ? -13.166 8.555 21.207 1.00 60.41 94 HIS A O 1
ATOM 698 N N . PRO A 1 95 ? -13.745 9.170 23.275 1.00 60.50 95 PRO A N 1
ATOM 699 C CA . PRO A 1 95 ? -13.215 10.532 23.161 1.00 60.50 95 PRO A CA 1
ATOM 700 C C . PRO A 1 95 ? -11.736 10.622 22.748 1.00 60.50 95 PRO A C 1
ATOM 702 O O . PRO A 1 95 ? -11.325 11.611 22.147 1.00 60.50 95 PRO A O 1
ATOM 705 N N . GLN A 1 96 ? -10.924 9.618 23.088 1.00 56.75 96 GLN A N 1
ATOM 706 C CA . GLN A 1 96 ? -9.482 9.594 22.821 1.00 56.75 96 GLN A CA 1
ATOM 707 C C . GLN A 1 96 ? -9.182 9.299 21.349 1.00 56.75 96 GLN A C 1
ATOM 709 O O . GLN A 1 96 ? -8.308 9.935 20.768 1.00 56.75 96 GLN A O 1
ATOM 714 N N . TYR A 1 97 ? -9.959 8.411 20.719 1.00 59.94 97 TYR A N 1
ATOM 715 C CA . TYR A 1 97 ? -9.794 8.085 19.302 1.00 59.94 97 TYR A CA 1
ATOM 716 C C . TYR A 1 97 ? -10.034 9.318 18.420 1.00 59.94 97 TYR A C 1
ATOM 718 O O . TYR A 1 97 ? -9.268 9.577 17.501 1.00 59.94 97 TYR A O 1
ATOM 726 N N . PHE A 1 98 ? -11.013 10.162 18.766 1.00 58.69 98 PHE A N 1
ATOM 727 C CA . PHE A 1 98 ? -11.286 11.413 18.043 1.00 58.69 98 PHE A CA 1
ATOM 728 C C . PHE A 1 98 ? -10.169 12.461 18.146 1.00 58.69 98 PHE A C 1
ATOM 730 O O . PHE A 1 98 ? -10.084 13.336 17.290 1.00 58.69 98 PHE A O 1
ATOM 737 N N . LYS A 1 99 ? -9.313 12.391 19.173 1.00 59.72 99 LYS A N 1
ATOM 738 C CA . LYS A 1 99 ? -8.158 13.295 19.320 1.00 59.72 99 LYS A CA 1
ATOM 739 C C . LYS A 1 99 ? -6.922 12.808 18.561 1.00 59.72 99 LYS A C 1
ATOM 741 O O . LYS A 1 99 ? -6.037 13.607 18.267 1.00 59.72 99 LYS A O 1
ATOM 746 N N . GLU A 1 100 ? -6.847 11.507 18.286 1.00 60.00 100 GLU A N 1
ATOM 747 C CA . GLU A 1 100 ? -5.679 10.854 17.683 1.00 60.00 100 GLU A CA 1
ATOM 748 C C . GLU A 1 100 ? -5.909 10.447 16.218 1.00 60.00 100 GLU A C 1
ATOM 750 O O . GLU A 1 100 ? -4.949 10.220 15.483 1.00 60.00 100 GLU A O 1
ATOM 755 N N . CYS A 1 101 ? -7.166 10.378 15.774 1.00 64.25 101 CYS A N 1
ATOM 756 C CA . CYS A 1 101 ? -7.517 10.013 14.410 1.00 64.25 101 CYS A CA 1
ATOM 757 C C . CYS A 1 101 ? -7.225 11.170 13.449 1.00 64.25 101 CYS A C 1
ATOM 759 O O . CYS A 1 101 ? -7.855 12.224 13.504 1.00 64.25 101 CYS A O 1
ATOM 761 N N . GLN A 1 102 ? -6.286 10.952 12.528 1.00 68.75 102 GLN A N 1
ATOM 762 C CA . GLN A 1 102 ? -5.968 11.899 11.452 1.00 68.75 102 GLN A CA 1
ATOM 763 C C . GLN A 1 102 ? -7.027 11.905 10.332 1.00 68.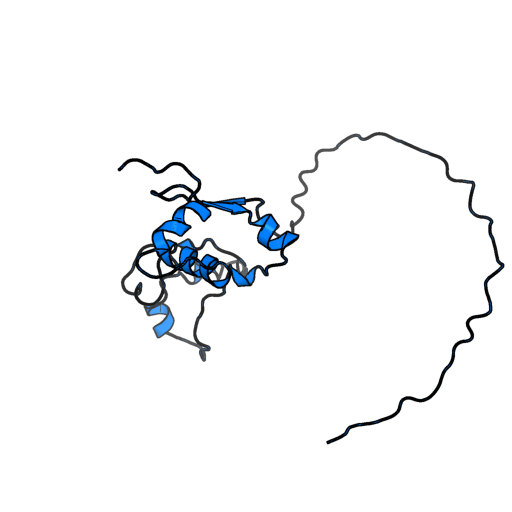75 102 GLN A C 1
ATOM 765 O O . GLN A 1 102 ? -6.955 12.727 9.423 1.00 68.75 102 GLN A O 1
ATOM 770 N N . VAL A 1 103 ? -8.006 10.995 10.392 1.00 74.19 103 VAL A N 1
ATOM 771 C CA . VAL A 1 103 ? -9.051 10.803 9.380 1.00 74.19 103 VAL A CA 1
ATOM 772 C C . VAL A 1 103 ? -10.380 11.332 9.911 1.00 74.19 103 VAL A C 1
ATOM 774 O O . VAL A 1 103 ? -10.809 10.971 11.008 1.00 74.19 103 VAL A O 1
ATOM 777 N N . ALA A 1 104 ? -11.057 12.182 9.137 1.00 75.94 104 ALA A N 1
ATOM 778 C CA . ALA A 1 104 ? -12.368 12.700 9.517 1.00 75.94 104 ALA A CA 1
ATOM 779 C C . ALA A 1 104 ? -13.408 11.572 9.555 1.00 75.94 104 ALA A C 1
ATOM 781 O O . ALA A 1 104 ? -13.440 10.740 8.649 1.00 75.94 104 ALA A O 1
ATOM 782 N N . CYS A 1 105 ? -14.315 11.584 10.538 1.00 76.62 105 CYS A N 1
ATOM 783 C CA . CYS A 1 105 ? -15.382 10.581 10.664 1.00 76.62 105 CYS A CA 1
ATOM 784 C C . CYS A 1 105 ? -16.206 10.445 9.371 1.00 76.62 105 CYS A C 1
ATOM 786 O O . CYS A 1 105 ? -16.584 9.344 8.976 1.00 76.62 105 CYS A O 1
ATOM 788 N N . SER A 1 106 ? -16.429 11.570 8.686 1.00 78.19 106 SER A N 1
ATOM 789 C CA . SER A 1 106 ? -17.180 11.662 7.431 1.00 78.19 106 SER A CA 1
ATOM 790 C C . SER A 1 106 ? -16.484 11.045 6.217 1.00 78.19 106 SER A C 1
ATOM 792 O O . SER A 1 106 ? -17.112 10.901 5.168 1.00 78.19 106 SER A O 1
ATOM 794 N N . THR A 1 107 ? -15.210 10.668 6.348 1.00 78.06 107 THR A N 1
ATOM 795 C CA . THR A 1 107 ? -14.472 9.925 5.315 1.00 78.06 107 THR A CA 1
ATOM 796 C C . THR A 1 107 ? -15.132 8.575 5.060 1.00 78.06 107 THR A C 1
ATOM 798 O O . THR A 1 107 ? -15.266 8.182 3.905 1.00 78.06 107 THR A O 1
ATOM 801 N N . CYS A 1 108 ? -15.600 7.922 6.130 1.00 77.50 108 CYS A N 1
ATOM 802 C CA . CYS A 1 108 ? -16.278 6.631 6.065 1.00 77.50 108 CYS A CA 1
ATOM 803 C C . CYS A 1 108 ? -17.780 6.740 6.357 1.00 77.50 108 CYS A C 1
ATOM 805 O O . CYS A 1 108 ? -18.551 5.975 5.795 1.00 77.50 108 CYS A O 1
ATOM 807 N N . HIS A 1 109 ? -18.212 7.665 7.221 1.00 76.50 109 HIS A N 1
ATOM 808 C CA . HIS A 1 109 ? -19.621 7.833 7.587 1.00 76.50 109 HIS A CA 1
ATOM 809 C C . HIS A 1 109 ? -20.269 8.975 6.808 1.00 76.50 109 HIS A C 1
ATOM 811 O O . HIS A 1 109 ? -20.141 10.147 7.169 1.00 76.50 109 HIS A O 1
ATOM 817 N N . HIS A 1 110 ? -20.989 8.642 5.744 1.00 80.00 110 HIS A N 1
ATOM 818 C CA . HIS A 1 110 ? -21.677 9.636 4.929 1.00 80.00 110 HIS A CA 1
ATOM 819 C C . HIS A 1 110 ? -23.093 9.924 5.448 1.00 80.00 110 HIS A C 1
ATOM 821 O O . HIS A 1 110 ? -23.721 9.097 6.108 1.00 80.00 110 HIS A O 1
ATOM 827 N N . ALA A 1 111 ? -23.601 11.128 5.162 1.00 79.31 111 ALA A N 1
ATOM 828 C CA . ALA A 1 111 ? -24.913 11.583 5.636 1.00 79.31 111 ALA A CA 1
ATOM 829 C C . ALA A 1 111 ? -26.085 10.761 5.067 1.00 79.31 111 ALA A C 1
ATOM 831 O O . ALA A 1 111 ? -27.159 10.731 5.659 1.00 79.31 111 ALA A O 1
ATOM 832 N N . ASP A 1 112 ? -25.867 10.083 3.941 1.00 83.56 112 ASP A N 1
ATOM 833 C CA . ASP A 1 112 ? -26.812 9.153 3.318 1.00 83.56 112 ASP A CA 1
ATOM 834 C C . ASP A 1 112 ? -26.786 7.746 3.950 1.00 83.56 112 ASP A C 1
ATOM 836 O O . ASP A 1 112 ? -27.486 6.848 3.487 1.00 83.56 112 ASP A O 1
ATOM 840 N N . GLY A 1 113 ? -25.990 7.542 5.008 1.00 73.69 113 GLY A N 1
ATOM 841 C CA . GLY A 1 113 ? -25.845 6.265 5.704 1.00 73.69 113 GLY A CA 1
ATOM 842 C C . GLY A 1 113 ? -24.929 5.263 4.998 1.00 73.69 113 GLY A C 1
ATOM 843 O O . GLY A 1 113 ? -24.766 4.147 5.494 1.00 73.69 113 GLY A O 1
ATOM 844 N N . THR A 1 114 ? -24.316 5.634 3.870 1.00 74.38 114 THR A N 1
ATOM 845 C CA . THR A 1 114 ? -23.379 4.757 3.161 1.00 74.38 114 THR A CA 1
ATOM 846 C C . THR A 1 114 ? -21.994 4.768 3.807 1.00 74.38 114 THR A C 1
ATOM 848 O O . THR A 1 114 ? -21.544 5.775 4.362 1.00 74.38 114 THR A O 1
ATOM 851 N N . THR A 1 115 ? -21.296 3.636 3.694 1.00 65.75 115 THR A N 1
ATOM 852 C CA . THR A 1 115 ? -19.860 3.522 3.960 1.00 65.75 115 THR A CA 1
ATOM 853 C C . THR A 1 115 ? -19.150 3.167 2.658 1.00 65.75 115 THR A 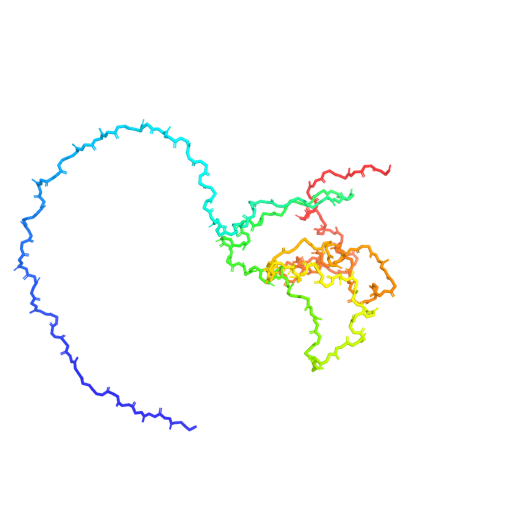C 1
ATOM 855 O O . THR A 1 115 ? -19.482 2.179 1.998 1.00 65.75 115 THR A O 1
ATOM 858 N N . ARG A 1 116 ? -18.197 4.000 2.222 1.00 63.59 116 ARG A N 1
ATOM 859 C CA . ARG A 1 116 ? -17.350 3.650 1.072 1.00 63.59 116 ARG A CA 1
ATOM 860 C C . ARG A 1 116 ? -16.411 2.509 1.471 1.00 63.59 116 ARG A C 1
ATOM 862 O O . ARG A 1 116 ? -15.832 2.530 2.549 1.00 63.59 116 ARG A O 1
ATOM 869 N N . GLN A 1 117 ? -16.302 1.506 0.599 1.00 70.19 117 GLN A N 1
ATOM 870 C CA . GLN A 1 117 ? -15.610 0.243 0.892 1.00 70.19 117 GLN A CA 1
ATOM 871 C C . GLN A 1 117 ? -14.092 0.330 0.660 1.00 70.19 117 GLN A C 1
ATOM 873 O O . GLN A 1 117 ? -13.337 -0.367 1.327 1.00 70.19 117 GLN A O 1
ATOM 878 N N . THR A 1 118 ? -13.627 1.194 -0.251 1.00 80.25 118 THR A N 1
ATOM 879 C CA . THR A 1 118 ? -12.200 1.341 -0.572 1.00 80.25 118 THR A CA 1
ATOM 880 C C . THR A 1 118 ? -11.804 2.807 -0.737 1.00 80.25 118 THR A C 1
ATOM 882 O O . THR A 1 118 ? -12.554 3.634 -1.262 1.00 80.25 118 THR A O 1
ATOM 885 N N . HIS A 1 119 ? -10.600 3.134 -0.271 1.00 84.75 119 HIS A N 1
ATOM 886 C CA . HIS A 1 119 ? -10.004 4.464 -0.362 1.00 84.75 119 HIS A CA 1
ATOM 887 C C . HIS A 1 119 ? -8.559 4.368 -0.851 1.00 84.75 119 HIS A C 1
ATOM 889 O O . HIS A 1 119 ? -7.905 3.333 -0.711 1.00 84.75 119 HIS A O 1
ATOM 895 N N . ASN A 1 120 ? -8.049 5.475 -1.392 1.00 87.94 120 ASN A N 1
ATOM 896 C CA . ASN A 1 120 ? -6.635 5.597 -1.722 1.00 87.94 120 ASN A CA 1
ATOM 897 C C . ASN A 1 120 ? -5.796 5.581 -0.441 1.00 87.94 120 ASN A C 1
ATOM 899 O O . ASN A 1 120 ? -6.209 6.124 0.583 1.00 87.94 120 ASN A O 1
ATOM 903 N N . CYS A 1 121 ? -4.574 5.052 -0.523 1.00 87.50 121 CYS A N 1
ATOM 904 C CA . CYS A 1 121 ? -3.660 4.966 0.620 1.00 87.50 121 CYS A CA 1
ATOM 905 C C . CYS A 1 121 ? -3.500 6.321 1.327 1.00 87.50 121 CYS A C 1
ATOM 907 O O . CYS A 1 121 ? -3.549 6.398 2.548 1.00 87.50 121 CYS A O 1
ATOM 909 N N . THR A 1 122 ? -3.378 7.405 0.553 1.00 87.19 122 THR A N 1
ATOM 910 C CA . THR A 1 122 ? -3.173 8.778 1.041 1.00 87.19 122 THR A CA 1
ATOM 911 C C . THR A 1 122 ? -4.373 9.379 1.768 1.00 87.19 122 THR A C 1
ATOM 913 O O . THR A 1 122 ? -4.203 10.388 2.447 1.00 87.19 122 THR A O 1
ATOM 916 N N . THR A 1 123 ? -5.565 8.780 1.666 1.00 84.69 123 THR A N 1
ATOM 917 C CA . THR A 1 123 ? -6.733 9.202 2.450 1.00 84.69 123 THR A CA 1
ATOM 918 C C . THR A 1 123 ? -6.467 9.053 3.948 1.00 84.69 123 THR A C 1
ATOM 920 O O . THR A 1 123 ? -6.883 9.909 4.724 1.00 84.69 123 THR A O 1
ATOM 923 N N . CYS A 1 124 ? -5.737 8.005 4.342 1.00 81.44 124 CYS A N 1
ATOM 924 C CA . CYS A 1 124 ? -5.370 7.748 5.736 1.00 81.44 124 CYS A CA 1
ATOM 925 C C . CYS A 1 124 ? -3.863 7.925 5.978 1.00 81.44 124 CYS A C 1
ATOM 927 O O . CYS A 1 124 ? -3.460 8.544 6.956 1.00 81.44 124 CYS A O 1
ATOM 929 N N . HIS A 1 125 ? -3.025 7.445 5.061 1.00 86.12 125 HIS A N 1
ATOM 930 C CA . HIS A 1 125 ? -1.565 7.538 5.098 1.00 86.12 125 HIS A CA 1
ATOM 931 C C . HIS A 1 125 ? -1.061 8.828 4.422 1.00 86.12 125 HIS A C 1
ATOM 933 O O . HIS A 1 125 ? -0.192 8.804 3.548 1.00 86.12 125 HIS A O 1
ATOM 939 N N . GLY A 1 126 ? -1.677 9.960 4.763 1.00 80.50 126 GLY A N 1
ATOM 940 C CA . GLY A 1 126 ? -1.384 11.273 4.184 1.00 80.50 126 GLY A CA 1
ATOM 941 C C . GLY A 1 126 ? -0.118 11.939 4.741 1.00 80.50 126 GLY A C 1
ATOM 942 O O . GLY A 1 126 ? 0.804 11.281 5.223 1.00 80.50 126 GLY A O 1
ATOM 943 N N . GLU A 1 127 ? -0.075 13.271 4.655 1.00 69.69 127 GLU A N 1
ATOM 944 C CA . GLU A 1 127 ? 1.008 14.098 5.206 1.00 69.69 127 GLU A CA 1
ATOM 945 C C . GLU A 1 127 ? 1.189 13.874 6.727 1.00 69.69 127 GLU A C 1
ATOM 9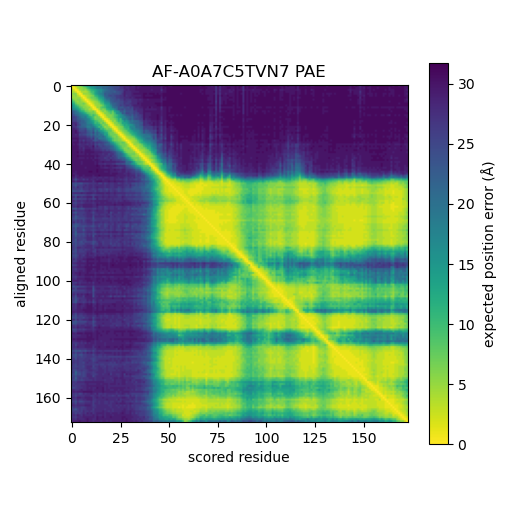47 O O . GLU A 1 127 ? 0.200 13.701 7.451 1.00 69.69 127 GLU A O 1
ATOM 952 N N . PRO A 1 128 ? 2.432 13.899 7.248 1.00 61.19 128 PRO A N 1
ATOM 953 C CA . PRO A 1 128 ? 2.691 13.713 8.671 1.00 61.19 128 PRO A CA 1
ATOM 954 C C . PRO A 1 128 ? 2.048 14.823 9.521 1.00 61.19 128 PRO A C 1
ATOM 956 O O . PRO A 1 128 ? 2.465 15.976 9.489 1.00 61.19 128 PRO A O 1
ATOM 959 N N . GLY A 1 129 ? 1.035 14.473 10.316 1.00 61.12 129 GLY A N 1
ATOM 960 C CA . GLY A 1 129 ? 0.469 15.333 11.358 1.00 61.12 129 GLY A CA 1
ATOM 961 C C . GLY A 1 129 ? 1.045 15.040 12.754 1.00 61.12 129 GLY A C 1
ATOM 962 O O . GLY A 1 129 ? 1.907 14.167 12.895 1.00 61.12 129 GLY A O 1
ATOM 963 N N . PRO A 1 130 ? 0.529 15.694 13.814 1.00 55.84 130 PRO A N 1
ATOM 964 C CA . PRO A 1 130 ? 0.995 15.531 15.201 1.00 55.84 130 PRO A CA 1
ATOM 965 C C . PRO A 1 130 ? 0.962 14.089 15.739 1.00 55.84 130 PRO A C 1
ATOM 967 O O . PRO A 1 130 ? 1.606 13.794 16.737 1.00 55.84 130 PRO A O 1
ATOM 970 N N . GLN A 1 131 ? 0.221 13.197 15.073 1.00 56.84 131 GLN A N 1
ATOM 971 C CA . GLN A 1 131 ? 0.021 11.788 15.438 1.00 56.84 131 GLN A CA 1
ATOM 972 C C . GLN A 1 131 ? 0.600 10.810 14.392 1.00 56.84 131 GLN A C 1
ATOM 974 O O . GLN A 1 131 ? 0.343 9.607 14.444 1.00 56.84 131 GLN A O 1
ATOM 979 N N . SER A 1 132 ? 1.417 11.308 13.453 1.00 58.47 132 SER A N 1
ATOM 980 C CA . SER A 1 132 ? 2.085 10.523 12.395 1.00 58.47 132 SER A CA 1
ATOM 981 C C . SER A 1 132 ? 3.039 9.436 12.904 1.00 58.47 132 SER A C 1
ATOM 983 O O . SER A 1 132 ? 3.519 8.619 12.126 1.00 58.47 132 SER A O 1
ATOM 985 N N . SER A 1 133 ? 3.289 9.378 14.215 1.00 63.84 133 SER A N 1
ATOM 986 C CA . SER A 1 133 ? 4.028 8.287 14.852 1.00 63.84 133 SER A CA 1
ATOM 987 C C . SER A 1 133 ? 3.275 6.952 14.831 1.00 63.84 133 SER A C 1
ATOM 989 O O . SER A 1 133 ? 3.907 5.910 14.989 1.00 63.84 133 SER A O 1
ATOM 991 N N . ARG A 1 134 ? 1.945 6.960 14.647 1.00 72.75 134 ARG A N 1
ATOM 992 C CA . ARG A 1 134 ? 1.113 5.743 14.676 1.00 72.75 134 ARG A CA 1
ATOM 993 C C . ARG A 1 134 ? 0.552 5.338 13.309 1.00 72.75 134 ARG A C 1
ATOM 995 O O . ARG A 1 134 ? 0.184 4.179 13.139 1.00 72.75 134 ARG A O 1
ATOM 1002 N N . ILE A 1 135 ? 0.510 6.255 12.342 1.00 77.75 135 ILE A N 1
ATOM 1003 C CA . ILE A 1 135 ? 0.096 5.979 10.961 1.00 77.75 135 ILE A CA 1
ATOM 1004 C C . ILE A 1 135 ? 1.271 6.323 10.038 1.00 77.75 135 ILE A C 1
ATOM 1006 O O . ILE A 1 135 ? 1.634 7.498 9.942 1.00 77.75 135 ILE A O 1
ATOM 1010 N N . PRO A 1 136 ? 1.883 5.337 9.357 1.00 83.81 136 PRO A N 1
ATOM 1011 C CA . PRO A 1 136 ? 2.990 5.608 8.451 1.00 83.81 136 PRO A CA 1
ATOM 1012 C C . PRO A 1 136 ? 2.519 6.426 7.245 1.00 83.81 136 PRO A C 1
ATOM 1014 O O . PRO A 1 136 ? 1.353 6.377 6.860 1.00 83.81 136 PRO A O 1
ATOM 1017 N N . SER A 1 137 ? 3.437 7.141 6.599 1.00 86.50 137 SER A N 1
ATOM 1018 C CA . SER A 1 137 ? 3.147 7.791 5.311 1.00 86.50 137 SER A CA 1
ATOM 1019 C C . SER A 1 137 ? 2.775 6.767 4.230 1.00 86.50 137 SER A C 1
ATOM 1021 O O . SER A 1 137 ? 3.229 5.621 4.282 1.00 86.50 137 SER A O 1
ATOM 1023 N N . ALA A 1 138 ? 2.043 7.186 3.191 1.00 89.19 138 ALA A N 1
ATOM 1024 C CA . ALA A 1 138 ? 1.640 6.301 2.093 1.00 89.19 138 ALA A CA 1
ATOM 1025 C C . ALA A 1 138 ? 2.846 5.655 1.407 1.00 89.19 138 ALA A C 1
ATOM 1027 O O . ALA A 1 138 ? 2.782 4.502 1.003 1.00 89.19 138 ALA A O 1
ATOM 1028 N N . LYS A 1 139 ? 3.974 6.371 1.326 1.00 89.31 139 LYS A N 1
ATOM 1029 C CA . LYS A 1 139 ? 5.225 5.823 0.796 1.00 89.31 139 LYS A CA 1
ATOM 1030 C C . LYS A 1 139 ? 5.715 4.624 1.612 1.00 89.31 139 LYS A C 1
ATOM 1032 O O . LYS A 1 139 ? 6.183 3.655 1.028 1.00 89.31 139 LYS A O 1
ATOM 1037 N N . VAL A 1 140 ? 5.688 4.719 2.939 1.00 89.31 140 VAL A N 1
ATOM 1038 C CA . VAL A 1 140 ? 6.150 3.633 3.818 1.00 89.31 140 VAL A CA 1
ATOM 1039 C C . VAL A 1 140 ? 5.161 2.474 3.757 1.00 89.31 140 VAL A C 1
ATOM 1041 O O . VAL A 1 140 ? 5.576 1.358 3.467 1.00 89.31 140 VAL A O 1
ATOM 1044 N N . ALA A 1 141 ? 3.864 2.766 3.886 1.00 90.00 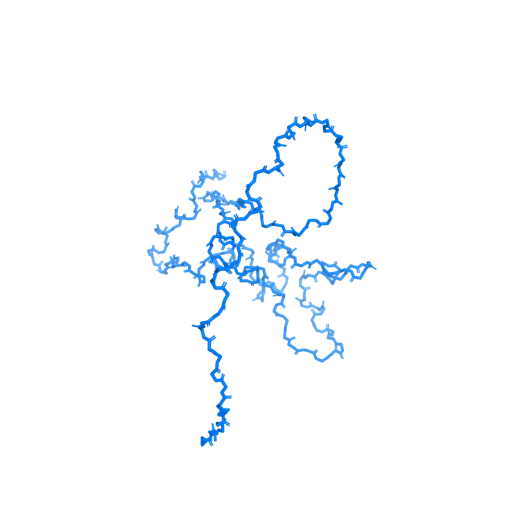141 ALA A N 1
ATOM 1045 C CA . ALA A 1 141 ? 2.805 1.765 3.802 1.00 90.00 141 ALA A CA 1
ATOM 1046 C C . ALA A 1 141 ? 2.840 0.977 2.479 1.00 90.00 141 ALA A C 1
ATOM 1048 O O . ALA A 1 141 ? 2.696 -0.238 2.492 1.00 90.00 141 ALA A O 1
ATOM 1049 N N . LEU A 1 142 ? 3.090 1.637 1.340 1.00 91.31 142 LEU A N 1
ATOM 1050 C CA . LEU A 1 142 ? 3.204 0.965 0.040 1.00 91.31 142 LEU A CA 1
ATOM 1051 C C . LEU A 1 142 ? 4.413 0.021 -0.039 1.00 91.31 142 LEU A C 1
ATOM 1053 O O . LEU A 1 142 ? 4.276 -1.083 -0.557 1.00 91.31 142 LEU A O 1
ATOM 1057 N N . HIS A 1 143 ? 5.584 0.418 0.474 1.00 91.00 143 HIS A N 1
ATOM 1058 C CA . HIS A 1 143 ? 6.751 -0.474 0.482 1.00 91.00 143 HIS A CA 1
ATOM 1059 C C . HIS A 1 143 ? 6.541 -1.677 1.405 1.00 91.00 143 HIS A C 1
ATOM 1061 O O . HIS A 1 143 ? 6.919 -2.785 1.039 1.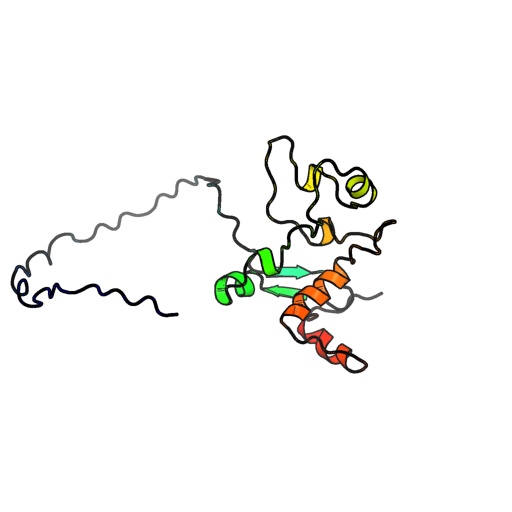00 91.00 143 HIS A O 1
ATOM 1067 N N . GLU A 1 144 ? 5.914 -1.477 2.565 1.00 90.12 144 GLU A N 1
ATOM 1068 C CA . GLU A 1 144 ? 5.551 -2.574 3.469 1.00 90.12 144 GLU A CA 1
ATOM 1069 C C . GLU A 1 144 ? 4.520 -3.509 2.826 1.00 90.12 144 GLU A C 1
ATOM 1071 O O . GLU A 1 144 ? 4.692 -4.723 2.863 1.00 90.12 144 GLU A O 1
ATOM 1076 N N . MET A 1 145 ? 3.495 -2.959 2.169 1.00 91.38 145 MET A N 1
ATOM 1077 C CA . MET A 1 145 ? 2.422 -3.741 1.552 1.00 91.38 145 MET A CA 1
ATOM 1078 C C . MET A 1 145 ? 2.941 -4.684 0.468 1.00 91.38 145 MET A C 1
ATOM 1080 O O . MET A 1 145 ? 2.658 -5.879 0.503 1.00 91.38 145 MET A O 1
ATOM 1084 N N . CYS A 1 146 ? 3.749 -4.173 -0.465 1.00 91.38 146 CYS A N 1
ATOM 1085 C CA . CYS A 1 146 ? 4.385 -5.019 -1.474 1.00 91.38 146 CYS A CA 1
ATOM 1086 C C . CYS A 1 146 ? 5.334 -6.037 -0.819 1.00 91.38 146 CYS A C 1
ATOM 1088 O O . CYS A 1 146 ? 5.390 -7.192 -1.241 1.00 91.38 146 CYS A O 1
ATOM 1090 N N . GLY A 1 147 ? 6.042 -5.608 0.233 1.00 91.12 147 GLY A N 1
ATOM 1091 C CA . GLY A 1 147 ? 6.977 -6.412 1.019 1.00 91.12 147 GLY A CA 1
ATOM 1092 C C . GLY A 1 147 ? 6.348 -7.590 1.768 1.00 91.12 147 GLY A C 1
ATOM 1093 O O . GLY A 1 147 ? 7.042 -8.554 2.083 1.00 91.12 147 GLY A O 1
ATOM 1094 N N . ASN A 1 148 ? 5.039 -7.549 2.032 1.00 89.94 148 ASN A N 1
ATOM 1095 C CA . ASN A 1 148 ? 4.333 -8.641 2.706 1.00 89.94 148 ASN A CA 1
ATOM 1096 C C . ASN A 1 148 ? 4.282 -9.924 1.859 1.00 89.94 148 ASN A C 1
ATOM 1098 O O . ASN A 1 148 ? 4.145 -11.013 2.416 1.00 89.94 148 ASN A O 1
ATOM 1102 N N . CYS A 1 149 ? 4.402 -9.805 0.531 1.00 92.94 149 CYS A N 1
ATOM 1103 C CA . CYS A 1 149 ? 4.406 -10.944 -0.392 1.00 92.94 149 CYS A CA 1
ATOM 1104 C C . CYS A 1 149 ? 5.694 -11.042 -1.222 1.00 92.94 149 CYS A C 1
ATOM 1106 O O . CYS A 1 149 ? 6.149 -12.148 -1.512 1.0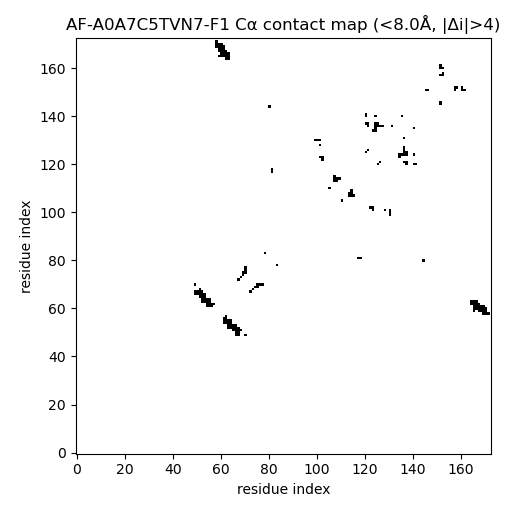0 92.94 149 CYS A O 1
ATOM 1108 N N . HIS A 1 150 ? 6.295 -9.913 -1.601 1.00 90.88 150 HIS A N 1
ATOM 1109 C CA . HIS A 1 150 ? 7.542 -9.870 -2.362 1.00 90.88 150 HIS A CA 1
ATOM 1110 C C . HIS A 1 150 ? 8.727 -9.584 -1.443 1.00 90.88 150 HIS A C 1
ATOM 1112 O O . HIS A 1 150 ? 8.703 -8.622 -0.683 1.00 90.88 150 HIS A O 1
ATOM 1118 N N . ASP A 1 151 ? 9.809 -10.352 -1.559 1.00 86.81 151 ASP A N 1
ATOM 1119 C CA . ASP A 1 151 ? 11.048 -10.020 -0.855 1.00 86.81 151 ASP A CA 1
ATOM 1120 C C . ASP A 1 151 ? 11.685 -8.766 -1.475 1.00 86.81 151 ASP A C 1
ATOM 1122 O O . ASP A 1 151 ? 12.199 -8.786 -2.596 1.00 86.81 151 ASP A O 1
ATOM 1126 N N . ILE A 1 152 ? 11.622 -7.655 -0.743 1.00 83.06 152 ILE A N 1
ATOM 1127 C CA . ILE A 1 152 ? 12.187 -6.365 -1.154 1.00 83.06 152 ILE A CA 1
ATOM 1128 C C . ILE A 1 152 ? 13.641 -6.176 -0.691 1.00 83.06 152 ILE A C 1
ATOM 1130 O O . ILE A 1 152 ? 14.253 -5.155 -1.013 1.00 83.06 152 ILE A O 1
ATOM 1134 N N . GLY A 1 153 ? 14.227 -7.175 -0.020 1.00 79.38 153 GLY A N 1
ATOM 1135 C CA . GLY A 1 153 ? 15.599 -7.150 0.477 1.00 79.38 153 GLY A CA 1
ATOM 1136 C C . GLY A 1 153 ? 15.788 -6.247 1.700 1.00 79.38 153 GLY A C 1
ATOM 1137 O O . GLY A 1 153 ? 15.020 -5.326 1.969 1.00 79.38 153 GLY A O 1
ATOM 1138 N N . THR A 1 154 ? 16.850 -6.497 2.469 1.00 81.81 154 THR A N 1
ATOM 1139 C CA . THR A 1 154 ? 17.211 -5.694 3.651 1.00 81.81 154 THR A CA 1
ATOM 1140 C C . THR A 1 154 ? 18.707 -5.370 3.669 1.00 81.81 154 THR A C 1
ATOM 1142 O O . THR A 1 154 ? 19.518 -6.007 2.997 1.00 81.81 154 THR A O 1
ATOM 1145 N N . GLY A 1 155 ? 19.094 -4.340 4.426 1.00 81.06 155 GLY A N 1
ATOM 1146 C CA . GLY A 1 155 ? 20.497 -3.954 4.586 1.00 81.06 155 GLY A CA 1
ATOM 1147 C C . GLY A 1 155 ? 21.101 -3.247 3.367 1.00 81.06 155 GLY A C 1
ATOM 1148 O O . GLY A 1 155 ? 20.403 -2.631 2.564 1.00 81.06 155 GLY A O 1
ATOM 1149 N N . LYS A 1 156 ? 22.433 -3.297 3.254 1.00 83.44 156 LYS A N 1
ATOM 1150 C CA . LYS A 1 156 ? 23.211 -2.507 2.280 1.00 83.44 156 LYS A CA 1
ATOM 1151 C C . LYS A 1 156 ? 22.890 -2.813 0.811 1.00 83.44 156 LYS A C 1
ATOM 1153 O O . LYS A 1 156 ? 23.065 -1.945 -0.039 1.00 83.44 156 LYS A O 1
ATOM 1158 N N . ASP A 1 157 ? 22.390 -4.013 0.527 1.00 81.50 157 ASP A N 1
ATOM 1159 C CA . ASP A 1 157 ? 22.123 -4.476 -0.837 1.00 81.50 157 ASP A CA 1
ATOM 1160 C C . ASP A 1 157 ? 20.639 -4.331 -1.231 1.00 81.50 157 ASP A C 1
ATOM 1162 O O . ASP A 1 157 ? 20.294 -4.545 -2.390 1.00 81.50 157 ASP A O 1
ATOM 1166 N N . ALA A 1 158 ? 19.763 -3.884 -0.317 1.00 81.69 158 ALA A N 1
ATOM 1167 C CA . ALA A 1 158 ? 18.326 -3.706 -0.578 1.00 81.69 158 ALA A CA 1
ATOM 1168 C C . ALA A 1 158 ? 18.039 -2.743 -1.742 1.00 81.69 158 ALA A C 1
ATOM 1170 O O . ALA A 1 158 ? 17.028 -2.846 -2.424 1.00 81.69 158 ALA A O 1
ATOM 1171 N N . SER A 1 159 ? 18.950 -1.810 -2.024 1.00 82.38 159 SER A N 1
ATOM 1172 C CA . SER A 1 159 ? 18.784 -0.883 -3.147 1.00 82.38 159 SER A CA 1
ATOM 1173 C C . SER A 1 159 ? 18.835 -1.559 -4.526 1.00 82.38 159 SER A C 1
ATOM 1175 O O . SER A 1 159 ? 18.309 -0.999 -5.491 1.00 82.38 159 SER A O 1
ATOM 1177 N N . ALA A 1 160 ? 19.405 -2.765 -4.633 1.00 84.12 160 ALA A N 1
ATOM 1178 C CA . ALA A 1 160 ? 19.490 -3.501 -5.892 1.00 84.12 160 ALA A CA 1
ATOM 1179 C C . ALA A 1 160 ? 18.114 -3.951 -6.418 1.00 84.12 160 ALA A C 1
ATOM 1181 O O . ALA A 1 160 ? 17.952 -4.112 -7.625 1.00 84.12 160 ALA A O 1
ATOM 1182 N N . SER A 1 161 ? 17.115 -4.110 -5.541 1.00 85.94 161 SER A N 1
ATOM 1183 C CA . SER A 1 161 ? 15.753 -4.527 -5.905 1.00 85.94 161 SER A CA 1
ATOM 1184 C C . SER A 1 161 ? 14.846 -3.358 -6.311 1.00 85.94 161 SER A C 1
ATOM 1186 O O . SER A 1 161 ? 13.756 -3.581 -6.830 1.00 85.94 161 SER A O 1
ATOM 1188 N N . CYS A 1 162 ? 15.271 -2.100 -6.133 1.00 88.50 162 CYS A N 1
ATOM 1189 C CA . CYS A 1 162 ? 14.408 -0.932 -6.359 1.00 88.50 162 CYS A CA 1
ATOM 1190 C C . CYS A 1 162 ? 13.836 -0.864 -7.786 1.00 88.50 162 CYS A C 1
ATOM 1192 O O . CYS A 1 162 ? 12.685 -0.467 -7.971 1.00 88.50 162 CYS A O 1
ATOM 1194 N N . SER A 1 163 ? 14.625 -1.249 -8.792 1.00 89.00 163 SER A N 1
ATOM 1195 C CA . SER A 1 163 ? 14.223 -1.228 -10.205 1.00 89.00 163 SER A CA 1
ATOM 1196 C C . SER A 1 163 ? 13.185 -2.287 -10.570 1.00 89.00 163 SER A C 1
ATOM 1198 O O . SER A 1 163 ? 12.578 -2.175 -11.630 1.00 89.00 163 SER A O 1
ATOM 1200 N N . PHE A 1 164 ? 12.956 -3.286 -9.709 1.00 89.38 164 PHE A N 1
ATOM 1201 C CA . PHE A 1 164 ? 11.889 -4.266 -9.908 1.00 89.38 164 PHE A CA 1
ATOM 1202 C C . PHE A 1 164 ? 10.516 -3.582 -9.937 1.00 89.38 164 PHE A C 1
ATOM 1204 O O . PHE A 1 164 ? 9.701 -3.867 -10.808 1.00 89.38 164 PHE A O 1
ATOM 1211 N N . CYS A 1 165 ? 10.293 -2.631 -9.025 1.00 91.25 165 CYS A N 1
ATOM 1212 C CA . CYS A 1 165 ? 9.046 -1.869 -8.950 1.00 91.25 165 CYS A CA 1
ATOM 1213 C C . CYS A 1 165 ? 9.142 -0.519 -9.676 1.00 91.25 165 CYS A C 1
ATOM 1215 O O . CYS A 1 165 ? 8.199 -0.098 -10.342 1.00 91.25 165 CYS A O 1
ATOM 1217 N N . HIS A 1 166 ? 10.268 0.188 -9.543 1.00 92.75 166 HIS A N 1
ATOM 1218 C CA . HIS A 1 166 ? 10.465 1.513 -10.135 1.00 92.75 166 HIS A CA 1
ATOM 1219 C C . HIS A 1 166 ? 11.016 1.406 -11.557 1.00 92.75 166 HIS A C 1
ATOM 1221 O O . HIS A 1 166 ? 12.212 1.586 -11.793 1.00 92.75 166 HIS A O 1
ATOM 1227 N N . THR A 1 167 ? 10.129 1.121 -12.506 1.00 90.12 167 THR A N 1
ATOM 1228 C CA . THR A 1 167 ? 10.480 0.930 -13.922 1.00 90.12 167 THR A CA 1
ATOM 1229 C C . THR A 1 167 ? 10.431 2.223 -14.737 1.00 90.12 167 THR A C 1
ATOM 1231 O O . THR A 1 167 ? 10.954 2.273 -15.849 1.00 90.12 167 THR A O 1
ATOM 1234 N N . GLY A 1 168 ? 9.790 3.270 -14.214 1.00 87.69 168 GLY A N 1
ATOM 1235 C CA . GLY A 1 168 ? 9.686 4.558 -14.889 1.00 87.69 168 GLY A CA 1
ATOM 1236 C C . GLY A 1 168 ? 10.974 5.392 -14.867 1.00 87.69 168 GLY A C 1
ATOM 1237 O O . GLY A 1 168 ? 11.866 5.164 -14.047 1.00 87.69 168 GLY A O 1
ATOM 1238 N N . PRO A 1 169 ? 11.072 6.426 -15.721 1.00 86.81 169 PRO A N 1
ATOM 1239 C CA . PRO A 1 169 ? 12.217 7.327 -15.721 1.00 86.81 169 PRO A CA 1
ATOM 1240 C C . PRO A 1 169 ? 12.300 8.118 -14.408 1.00 86.81 169 PRO A C 1
ATOM 1242 O O . PRO A 1 169 ? 11.292 8.607 -13.888 1.00 86.81 169 PRO A O 1
ATOM 1245 N N . ARG A 1 170 ? 13.520 8.292 -13.884 1.00 83.75 170 ARG A N 1
ATOM 1246 C CA . ARG A 1 170 ? 13.752 9.169 -12.729 1.00 83.75 170 ARG A CA 1
ATOM 1247 C C . ARG A 1 170 ? 13.463 10.616 -13.110 1.00 83.75 170 ARG A C 1
ATOM 1249 O O . ARG A 1 170 ? 13.920 11.089 -14.149 1.00 83.75 170 ARG A O 1
ATOM 1256 N N . LYS A 1 171 ? 12.730 11.328 -12.254 1.00 80.12 171 LYS A N 1
ATOM 1257 C CA . LYS A 1 171 ? 12.466 12.756 -12.455 1.00 80.12 171 LYS A CA 1
ATOM 1258 C C . LYS A 1 171 ? 13.670 13.573 -11.962 1.00 80.12 171 LYS A C 1
ATOM 1260 O O . LYS A 1 171 ? 14.195 13.249 -10.893 1.00 80.12 171 LYS A O 1
ATOM 1265 N N . PRO A 1 172 ? 14.118 14.594 -12.716 1.00 74.56 172 PRO A N 1
ATOM 1266 C CA . PRO A 1 172 ? 15.181 15.491 -12.270 1.00 74.56 172 PRO A CA 1
ATOM 1267 C C . PRO A 1 172 ? 14.760 16.273 -11.016 1.00 74.56 172 PRO A C 1
ATOM 1269 O O . PRO A 1 172 ? 13.568 16.375 -10.709 1.00 74.56 172 PRO A O 1
ATOM 1272 N N . TRP A 1 173 ? 15.763 16.750 -10.277 1.00 62.03 173 TRP A N 1
ATOM 1273 C CA . TRP A 1 173 ? 15.611 17.482 -9.018 1.00 62.03 173 TRP A CA 1
ATOM 1274 C C . TRP A 1 173 ? 15.075 18.893 -9.218 1.00 62.03 173 TRP A C 1
ATOM 1276 O O . TRP A 1 173 ? 15.525 19.553 -10.181 1.00 62.03 173 TRP A O 1
#

Mean predicted aligned error: 16.24 Å

Foldseek 3Di:
DDDDDDDDDDDDDPDDPPDDDPPDPDDDDDDDDDDDDPDDPPPDVDPDQWDQWDWDDDQLAIFIGRRCCVCPVVVDDPCLLFPDDPDPDDDDDDPPCVVQQPADPCQQQPPVRHGDRGDDLCNRLPDDDPNCVVRHHSVVSVVVSVCVPDPCDDDPCSVVSVCVGRVGDRHDD

pLDDT: mean 71.67, std 18.66, range [37.31, 96.25]